Protein AF-A0A4P6P9G5-F1 (afdb_monomer_lite)

Sequence (150 aa):
MKKYGFTLMEILLTLLVISIGVVSLIGLLVSTLDTHHRTRDDLHIVSFADLVLNPLHSVDWNILSSLPESITLPDYDGTAVDIETGSTARFTSFAEGRNGTAAERFTVTYQLDLAHNRNSITAELKVWPGYTAEGNPRIFQTRIYNWRKK

pLDDT: mean 85.14, std 11.59, range [47.75, 96.81]

Secondary structure (DSSP, 8-state):
----PPPHHHHHHHHHHHHHHHHHHHHHHHHHHHHHHHHHHHHHHHHHHHHHHTGGGTS-HHHHHT--SEEEEE-TTS-EEEEE-SSEEEEEEEE--TTS---EEEEEEEEEEEEEETTEEEEEEEEEESS---SPPEEEEEEEE-GGG-

Foldseek 3Di:
DDDPDDDPVNVVVVVVVVVVVVVVVVVVVVVVVVVVVVVVLVVVQVLVCCQPPVCVLVDDPVVLVVQDQWDWGADPVRDTDIGGAPDWDKDWDFQQDPVNPGTDIFMKIKHWYWDDDPFKIKIKMWIDGDDDPPDGTDIDIDMHGDPVVD

Radius of gyration: 26.2 Å; chains: 1; bounding box: 68×34×79 Å

Structure (mmCIF, N/CA/C/O backbone):
data_AF-A0A4P6P9G5-F1
#
_entry.id   AF-A0A4P6P9G5-F1
#
loop_
_atom_site.group_PDB
_atom_site.id
_atom_site.type_symbol
_atom_site.label_atom_id
_atom_site.label_alt_id
_atom_site.label_comp_id
_atom_site.label_asym_id
_atom_site.label_entity_id
_atom_site.label_seq_id
_atom_site.pdbx_PDB_ins_code
_atom_site.Cartn_x
_atom_site.Cartn_y
_atom_site.Cartn_z
_atom_site.occupancy
_atom_site.B_iso_or_equiv
_atom_site.auth_seq_id
_atom_site.auth_comp_id
_atom_site.auth_asym_id
_atom_site.auth_atom_id
_atom_site.pdbx_PDB_model_num
ATOM 1 N N . MET A 1 1 ? -52.009 -3.127 53.142 1.00 49.31 1 MET A N 1
ATOM 2 C CA . MET A 1 1 ? -51.062 -3.098 52.003 1.00 49.31 1 MET A CA 1
ATOM 3 C C . MET A 1 1 ? -49.652 -2.954 52.563 1.00 49.31 1 MET A C 1
ATOM 5 O O . MET A 1 1 ? -49.346 -1.909 53.124 1.00 49.31 1 MET A O 1
ATOM 9 N N . LYS A 1 2 ? -48.828 -4.011 52.528 1.00 47.75 2 LYS A N 1
ATOM 10 C CA . LYS A 1 2 ? -47.431 -3.942 52.992 1.00 47.75 2 LYS A CA 1
ATOM 11 C C . LYS A 1 2 ? -46.610 -3.179 51.950 1.00 47.75 2 LYS A C 1
ATOM 13 O O . LYS A 1 2 ? -46.496 -3.636 50.818 1.00 47.75 2 LYS A O 1
ATOM 18 N N . LYS A 1 3 ? -46.071 -2.015 52.323 1.00 57.59 3 LYS A N 1
ATOM 19 C CA . LYS A 1 3 ? -45.053 -1.310 51.536 1.00 57.59 3 LYS A CA 1
ATOM 20 C C . LYS A 1 3 ? -43.730 -2.045 51.756 1.00 57.59 3 LYS A C 1
ATOM 22 O O . LYS A 1 3 ? -43.120 -1.890 52.809 1.00 57.59 3 LYS A O 1
ATOM 27 N N . TYR A 1 4 ? -43.336 -2.896 50.816 1.00 63.53 4 TYR A N 1
ATOM 28 C CA . TYR A 1 4 ? -41.992 -3.466 50.801 1.00 63.53 4 TYR A CA 1
ATOM 29 C C . TYR A 1 4 ? -41.040 -2.357 50.340 1.00 63.53 4 TYR A C 1
ATOM 31 O O . TYR A 1 4 ? -41.066 -1.958 49.180 1.00 63.53 4 TYR A O 1
ATOM 39 N N . GLY A 1 5 ? -40.292 -1.774 51.278 1.00 67.12 5 GLY A N 1
ATOM 40 C CA . GLY A 1 5 ? -39.209 -0.850 50.957 1.00 67.12 5 GLY A CA 1
ATOM 41 C C . GLY A 1 5 ? -38.016 -1.642 50.436 1.00 67.12 5 GLY A C 1
ATOM 42 O O . GLY A 1 5 ? -37.637 -2.632 51.060 1.00 67.12 5 GLY A O 1
ATOM 43 N N . PHE A 1 6 ? -37.449 -1.218 49.306 1.00 71.56 6 PHE A N 1
ATOM 44 C CA . PHE A 1 6 ? -36.196 -1.771 48.795 1.00 71.56 6 PHE A CA 1
ATOM 45 C C . PHE A 1 6 ? -35.123 -1.688 49.880 1.00 71.56 6 PHE A C 1
ATOM 47 O O . PHE A 1 6 ? -34.928 -0.634 50.495 1.00 71.56 6 PHE A O 1
ATOM 54 N N . THR A 1 7 ? -34.440 -2.800 50.135 1.00 86.44 7 THR A N 1
ATOM 55 C CA . THR A 1 7 ? -33.350 -2.796 51.112 1.00 86.44 7 THR A CA 1
ATOM 56 C C . THR A 1 7 ? -32.150 -2.061 50.513 1.00 86.44 7 THR A C 1
ATOM 58 O O . THR A 1 7 ? -31.864 -2.188 49.324 1.00 86.44 7 THR A O 1
ATOM 61 N N . LEU A 1 8 ? -31.425 -1.280 51.322 1.00 86.19 8 LEU A N 1
ATOM 62 C CA . LEU A 1 8 ? -30.225 -0.544 50.882 1.00 86.19 8 LEU A CA 1
ATOM 63 C C . LEU A 1 8 ? -29.219 -1.459 50.150 1.00 86.19 8 LEU A C 1
ATOM 65 O O . LEU A 1 8 ? -28.569 -1.051 49.191 1.00 86.19 8 LEU A O 1
ATOM 69 N N . MET A 1 9 ? -29.140 -2.716 50.587 1.00 88.25 9 MET A N 1
ATOM 70 C CA . MET A 1 9 ? -28.284 -3.755 50.017 1.00 88.25 9 MET A CA 1
ATOM 71 C C . MET A 1 9 ? -28.671 -4.095 48.568 1.00 88.25 9 MET A C 1
ATOM 73 O O . MET A 1 9 ? -27.808 -4.221 47.707 1.00 88.25 9 MET A O 1
ATOM 77 N N . GLU A 1 10 ? -29.965 -4.157 48.273 1.00 89.12 10 GLU A N 1
ATOM 78 C CA . GLU A 1 10 ? -30.499 -4.470 46.946 1.00 89.12 10 GLU A CA 1
ATOM 79 C C . GLU A 1 10 ? -30.237 -3.336 45.941 1.00 89.12 10 GLU A C 1
ATOM 81 O O . GLU A 1 10 ? -29.885 -3.582 44.785 1.00 89.12 10 GLU A O 1
ATOM 86 N N . ILE A 1 11 ? -30.301 -2.082 46.406 1.00 91.19 11 ILE A N 1
ATOM 87 C CA . ILE A 1 11 ? -29.912 -0.909 45.609 1.00 91.19 11 ILE A CA 1
ATOM 88 C C . ILE A 1 11 ? -28.410 -0.951 45.305 1.00 91.19 11 ILE A C 1
ATOM 90 O O . ILE A 1 11 ? -28.022 -0.774 44.153 1.00 91.19 11 ILE A O 1
ATOM 94 N N . LEU A 1 12 ? -27.566 -1.232 46.305 1.00 92.38 12 LEU A N 1
ATOM 95 C CA . LEU A 1 12 ? -26.114 -1.347 46.122 1.00 92.38 12 LEU A CA 1
ATOM 96 C C . LEU A 1 12 ? -25.741 -2.468 45.144 1.00 92.38 12 LEU A C 1
ATOM 98 O O . LEU A 1 12 ? -24.912 -2.251 44.262 1.00 92.38 12 LEU A O 1
ATOM 102 N N . LEU A 1 13 ? -26.381 -3.635 45.258 1.00 93.12 13 LEU A N 1
ATOM 103 C CA . LEU A 1 13 ? -26.175 -4.756 44.340 1.00 93.12 13 LEU A CA 1
ATOM 104 C C . LEU A 1 13 ? -26.550 -4.369 42.903 1.00 93.12 13 LEU A C 1
ATOM 106 O O . LEU A 1 13 ? -25.790 -4.621 41.971 1.00 93.12 13 LEU A O 1
ATOM 110 N N . THR A 1 14 ? -27.695 -3.708 42.725 1.00 95.44 14 THR A N 1
ATOM 111 C CA . THR A 1 14 ? -28.155 -3.249 41.407 1.00 95.44 14 THR A CA 1
ATOM 112 C C . THR A 1 14 ? -27.161 -2.262 40.794 1.00 95.44 14 THR A C 1
ATOM 114 O O . THR A 1 14 ? -26.804 -2.376 39.622 1.00 95.44 14 THR A O 1
ATOM 117 N N . LEU A 1 15 ? -26.655 -1.325 41.597 1.00 93.31 15 LEU A N 1
ATOM 118 C CA . LEU A 1 15 ? -25.691 -0.317 41.158 1.00 93.31 15 LEU A CA 1
ATOM 119 C C . LEU A 1 15 ? -24.342 -0.948 40.779 1.00 93.31 15 LEU A C 1
ATOM 121 O O . LEU A 1 15 ? -23.738 -0.544 39.783 1.00 93.31 15 LEU A O 1
ATOM 125 N N . LEU A 1 16 ? -23.908 -1.983 41.507 1.00 95.25 16 LEU A N 1
ATOM 126 C CA . LEU A 1 16 ? -22.716 -2.773 41.184 1.00 95.25 16 LEU A CA 1
ATOM 127 C C . LEU A 1 16 ? -22.861 -3.489 39.831 1.00 95.25 16 LEU A C 1
ATOM 129 O O . LEU A 1 16 ? -21.973 -3.409 38.985 1.00 95.25 16 LEU A O 1
ATOM 133 N N . VAL A 1 17 ? -23.990 -4.162 39.593 1.00 95.19 17 VAL A N 1
ATOM 134 C CA . VAL A 1 17 ? -24.227 -4.885 38.331 1.00 95.19 17 VAL A CA 1
ATOM 135 C C . VAL A 1 17 ? -24.272 -3.918 37.145 1.00 95.19 17 VAL A C 1
ATOM 137 O O . VAL A 1 17 ? -23.649 -4.179 36.116 1.00 95.19 17 VAL A O 1
ATOM 140 N N . ILE A 1 18 ? -24.947 -2.773 37.297 1.00 94.94 18 ILE A N 1
ATOM 141 C CA . ILE A 1 18 ? -25.007 -1.742 36.252 1.00 94.94 18 ILE A CA 1
ATOM 142 C 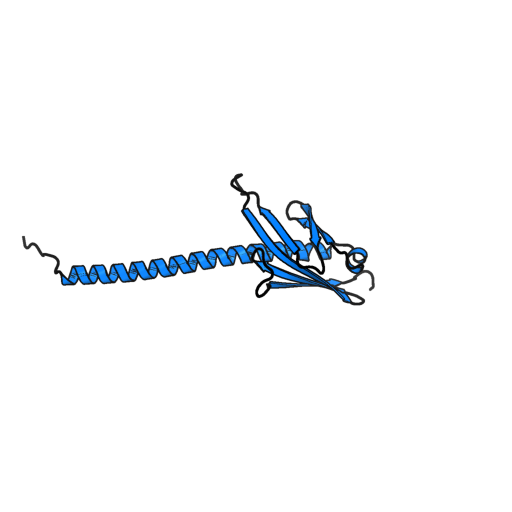C . ILE A 1 18 ? -23.609 -1.195 35.948 1.00 94.94 18 ILE A C 1
ATOM 144 O O . ILE A 1 18 ? -23.249 -1.062 34.781 1.00 94.94 18 ILE A O 1
ATOM 148 N N . SER A 1 19 ? -22.800 -0.906 36.970 1.00 94.19 19 SER A N 1
ATOM 149 C CA . SER A 1 19 ? -21.454 -0.356 36.764 1.00 94.19 19 SER A CA 1
ATOM 150 C C . SER A 1 19 ? -20.515 -1.344 36.067 1.00 94.19 19 SER A C 1
ATOM 152 O O . SER A 1 19 ? -19.809 -0.943 35.142 1.00 94.19 19 SER A O 1
ATOM 154 N N . ILE A 1 20 ? -20.572 -2.638 36.403 1.00 93.94 20 ILE A N 1
ATOM 155 C CA . ILE A 1 20 ? -19.842 -3.684 35.665 1.00 93.94 20 ILE A CA 1
ATOM 156 C C . ILE A 1 20 ? -20.300 -3.735 34.198 1.00 93.94 20 ILE A C 1
ATOM 158 O O . ILE A 1 20 ? -19.466 -3.776 33.291 1.00 93.94 20 ILE A O 1
ATOM 162 N N . GLY A 1 21 ? -21.614 -3.676 33.954 1.00 93.19 21 GLY A N 1
ATOM 163 C CA . GLY A 1 21 ? -22.179 -3.668 32.602 1.00 93.19 21 GLY A CA 1
ATOM 164 C C . GLY A 1 21 ? -21.709 -2.477 31.762 1.00 93.19 21 GLY A C 1
ATOM 165 O O . GLY A 1 21 ? -21.296 -2.653 30.617 1.00 93.19 21 GLY A O 1
ATOM 166 N N . VAL A 1 22 ? -21.702 -1.272 32.339 1.00 93.94 22 VAL A N 1
ATOM 167 C CA . VAL A 1 22 ? -21.261 -0.047 31.652 1.00 93.94 22 VAL A CA 1
ATOM 168 C C . VAL A 1 22 ? -19.772 -0.103 31.308 1.00 93.94 22 VAL A C 1
ATOM 170 O O . VAL A 1 22 ? -19.404 0.202 30.175 1.00 93.94 22 VAL A O 1
ATOM 173 N N . VAL A 1 23 ? -18.913 -0.535 32.237 1.00 94.06 23 VAL A N 1
ATOM 174 C CA . VAL A 1 23 ? -17.464 -0.651 31.980 1.00 94.06 23 VAL A CA 1
ATOM 175 C C . VAL A 1 23 ? -17.182 -1.663 30.866 1.00 94.06 23 VAL A C 1
ATOM 177 O O . VAL A 1 23 ? -16.379 -1.386 29.975 1.00 94.06 23 VAL A O 1
ATOM 180 N N . SER A 1 24 ? -17.878 -2.804 30.868 1.00 93.44 24 SER A N 1
ATOM 181 C CA . SER A 1 24 ? -17.757 -3.803 29.802 1.00 93.44 24 SER A CA 1
ATOM 182 C C . SER A 1 24 ? -18.179 -3.245 28.438 1.00 93.44 24 SER A C 1
ATOM 184 O O . SER A 1 24 ? -17.457 -3.428 27.457 1.00 93.44 24 SER A O 1
ATOM 186 N N . LEU A 1 25 ? -19.298 -2.517 28.377 1.00 91.75 25 LEU A N 1
ATOM 187 C CA . LEU A 1 25 ? -19.803 -1.932 27.135 1.00 91.75 25 LEU A CA 1
ATOM 188 C C . LEU A 1 25 ? -18.839 -0.884 26.560 1.00 91.75 25 LEU A C 1
ATOM 190 O O . LEU A 1 25 ? -18.580 -0.883 25.359 1.00 91.75 25 LEU A O 1
ATOM 194 N N . ILE A 1 26 ? -18.269 -0.027 27.415 1.00 92.56 26 ILE A N 1
ATOM 195 C CA . ILE A 1 26 ? -17.279 0.976 27.001 1.00 92.56 26 ILE A CA 1
ATOM 196 C C . ILE A 1 26 ? -16.022 0.293 26.445 1.00 92.56 26 ILE A C 1
ATOM 198 O O . ILE A 1 26 ? -15.540 0.685 25.384 1.00 92.56 26 ILE A O 1
ATOM 202 N N . GLY A 1 27 ? -15.523 -0.756 27.109 1.00 88.88 27 GLY A N 1
ATOM 203 C CA . GLY A 1 27 ? -14.358 -1.509 26.632 1.00 88.88 27 GLY A CA 1
ATOM 204 C C . GLY A 1 27 ? -14.573 -2.133 25.247 1.00 88.88 27 GLY A C 1
ATOM 205 O O . GLY A 1 27 ? -13.703 -2.044 24.380 1.00 88.88 27 GLY A O 1
ATOM 206 N N . LEU A 1 28 ? -15.759 -2.701 25.005 1.00 90.50 28 LEU A N 1
ATOM 207 C CA . LEU A 1 28 ? -16.127 -3.249 23.695 1.00 90.50 28 LEU A CA 1
ATOM 208 C C . LEU A 1 28 ? -16.261 -2.159 22.624 1.00 90.50 28 LEU A C 1
ATOM 210 O O . LEU A 1 28 ? -15.843 -2.357 21.483 1.00 90.50 28 LEU A O 1
ATOM 214 N N . LEU A 1 29 ? -16.813 -0.998 22.976 1.00 90.06 29 LEU A N 1
ATOM 215 C CA . LEU A 1 29 ? -16.992 0.109 22.039 1.00 90.06 29 LEU A CA 1
ATOM 216 C C . LEU A 1 29 ? -15.647 0.678 21.563 1.00 90.06 29 LEU A C 1
ATOM 218 O O . LEU A 1 29 ? -15.461 0.892 20.370 1.00 90.06 29 LEU A O 1
ATOM 222 N N . VAL A 1 30 ? -14.674 0.840 22.463 1.00 87.62 30 VAL A N 1
ATOM 223 C CA . VAL A 1 30 ? -13.318 1.276 22.083 1.00 87.62 30 VAL A CA 1
ATOM 224 C C . VAL A 1 30 ? -12.655 0.249 21.164 1.00 87.62 30 VAL A C 1
ATOM 226 O O . VAL A 1 30 ? -12.169 0.600 20.092 1.00 87.62 30 VAL A O 1
ATOM 229 N N . SER A 1 31 ? -12.715 -1.037 21.522 1.00 83.44 31 SER A N 1
ATOM 230 C CA . SER A 1 31 ? -12.118 -2.097 20.703 1.00 83.44 31 SER A CA 1
ATOM 231 C C . SER A 1 31 ? -12.748 -2.203 19.309 1.00 83.44 31 SER A C 1
ATOM 233 O O . SER A 1 31 ? -12.048 -2.521 18.344 1.00 83.44 31 SER A O 1
ATOM 235 N N . THR A 1 32 ? -14.057 -1.971 19.184 1.00 83.12 32 THR A N 1
ATOM 236 C CA . THR A 1 32 ? -14.760 -2.026 17.892 1.00 83.12 32 THR A CA 1
ATOM 237 C C . THR A 1 32 ? -14.435 -0.826 17.010 1.00 83.12 32 THR A C 1
ATOM 239 O O . THR A 1 32 ? -14.205 -1.018 15.817 1.00 83.12 32 THR A O 1
ATOM 242 N N . LEU A 1 33 ? -14.330 0.380 17.578 1.00 82.94 33 LEU A N 1
ATOM 243 C CA . LEU A 1 33 ? -13.875 1.567 16.849 1.00 82.94 33 LEU A CA 1
ATOM 244 C C . LEU A 1 33 ? -12.440 1.398 16.341 1.00 82.94 33 LEU A C 1
ATOM 246 O O . LEU A 1 33 ? -12.192 1.584 15.151 1.00 82.94 33 LEU A O 1
ATOM 250 N N . ASP A 1 34 ? -11.520 0.958 17.201 1.00 81.06 34 ASP A N 1
ATOM 251 C CA . ASP A 1 34 ? -10.126 0.710 16.815 1.00 81.06 34 ASP A CA 1
ATOM 252 C C . ASP A 1 34 ? -10.022 -0.326 15.691 1.00 81.06 34 ASP A C 1
ATOM 254 O O . ASP A 1 34 ? -9.248 -0.163 14.744 1.00 81.06 34 ASP A O 1
ATOM 258 N N . THR A 1 35 ? -10.830 -1.387 15.762 1.00 80.94 35 THR A N 1
ATOM 259 C CA . THR A 1 35 ? -10.889 -2.405 14.705 1.00 80.94 35 THR A CA 1
ATOM 260 C C . THR A 1 35 ? -11.412 -1.808 13.402 1.00 80.94 35 THR A C 1
ATOM 262 O O . THR A 1 35 ? -10.832 -2.056 12.350 1.00 80.94 35 THR A O 1
ATOM 265 N N . HIS A 1 36 ? -12.462 -0.985 13.459 1.00 80.44 36 HIS A N 1
ATOM 266 C CA . HIS A 1 36 ? -13.043 -0.365 12.272 1.00 80.44 36 HIS A CA 1
ATOM 267 C C . HIS A 1 36 ? -12.050 0.561 11.558 1.00 80.44 36 HIS A C 1
ATOM 269 O O . HIS A 1 36 ? -11.897 0.466 10.340 1.00 80.44 36 HIS A O 1
ATOM 275 N N . HIS A 1 37 ? -11.322 1.393 12.310 1.00 79.25 37 HIS A N 1
ATOM 276 C CA . HIS A 1 37 ? -10.274 2.251 11.753 1.00 79.25 37 HIS A CA 1
ATOM 277 C C . HIS A 1 37 ? -9.171 1.433 11.073 1.00 79.25 37 HIS A C 1
ATOM 279 O O . HIS A 1 37 ? -8.828 1.708 9.926 1.00 79.25 37 HIS A O 1
ATOM 285 N N . ARG A 1 38 ? -8.687 0.365 11.722 1.00 82.12 38 ARG A N 1
ATOM 286 C CA . ARG A 1 38 ? -7.657 -0.514 11.144 1.00 82.12 38 ARG A CA 1
ATOM 287 C C . ARG A 1 38 ? -8.134 -1.244 9.894 1.00 82.12 38 ARG A C 1
ATOM 289 O O . ARG A 1 38 ? -7.402 -1.307 8.916 1.00 82.12 38 ARG A O 1
ATOM 296 N N . THR A 1 39 ? -9.354 -1.784 9.902 1.00 84.81 39 THR A N 1
ATOM 297 C CA . THR A 1 39 ? -9.928 -2.452 8.723 1.00 84.81 39 THR A CA 1
ATOM 298 C C . THR A 1 39 ? -10.063 -1.488 7.550 1.00 84.81 39 THR A C 1
ATOM 300 O O . THR A 1 39 ? -9.802 -1.871 6.412 1.00 84.81 39 THR A O 1
ATOM 303 N N . ARG A 1 40 ? -10.447 -0.237 7.816 1.00 83.62 40 ARG A N 1
ATOM 304 C CA . ARG A 1 40 ? -10.547 0.791 6.783 1.00 83.62 40 ARG A CA 1
ATOM 305 C C . ARG A 1 40 ? -9.180 1.133 6.191 1.00 83.62 40 ARG A C 1
ATOM 307 O O . ARG A 1 40 ? -9.037 1.126 4.973 1.00 83.62 40 ARG A O 1
ATOM 314 N N . ASP A 1 41 ? -8.180 1.383 7.031 1.00 82.56 41 ASP A N 1
ATOM 315 C CA . ASP A 1 41 ? -6.823 1.698 6.571 1.00 82.56 41 ASP A CA 1
ATOM 316 C C . ASP A 1 41 ? -6.223 0.533 5.767 1.00 82.56 41 ASP A C 1
ATOM 318 O O . ASP A 1 41 ? -5.619 0.741 4.715 1.00 82.56 41 ASP A O 1
ATOM 322 N N . ASP A 1 42 ? -6.468 -0.704 6.205 1.00 86.25 42 ASP A N 1
ATOM 323 C CA . ASP A 1 42 ? -6.051 -1.913 5.493 1.00 86.25 42 ASP A CA 1
ATOM 324 C C . ASP A 1 42 ? -6.708 -2.028 4.117 1.00 86.25 42 ASP A C 1
ATOM 326 O O . ASP A 1 42 ? -6.032 -2.367 3.146 1.00 86.25 42 ASP A O 1
ATOM 330 N N . LEU A 1 43 ? -8.002 -1.708 4.014 1.00 88.06 43 LEU A N 1
ATOM 331 C CA . LEU A 1 43 ? -8.710 -1.697 2.739 1.00 88.06 43 LEU A CA 1
ATOM 332 C C . LEU A 1 43 ? -8.091 -0.679 1.781 1.00 88.06 43 LEU A C 1
ATOM 334 O O . LEU A 1 43 ? -7.819 -1.025 0.636 1.00 88.06 43 LEU A O 1
ATOM 338 N N . HIS A 1 44 ? -7.797 0.538 2.242 1.00 86.06 44 HIS A N 1
ATOM 339 C CA . HIS A 1 44 ? -7.169 1.541 1.384 1.00 86.06 44 HIS A CA 1
ATOM 340 C C . HIS A 1 44 ? -5.750 1.157 0.950 1.00 86.06 44 HIS A C 1
ATOM 342 O O . HIS A 1 44 ? -5.385 1.393 -0.201 1.00 86.06 44 HIS A O 1
ATOM 348 N N . ILE A 1 45 ? -4.958 0.534 1.830 1.00 89.88 45 ILE A N 1
ATOM 349 C CA . ILE A 1 45 ? -3.625 0.035 1.466 1.00 89.88 45 ILE A CA 1
ATOM 350 C C . ILE A 1 45 ? -3.728 -1.047 0.388 1.00 89.88 45 ILE A C 1
ATOM 352 O O . ILE A 1 45 ? -2.962 -1.022 -0.573 1.00 89.88 45 ILE A O 1
ATOM 356 N N . VAL A 1 46 ? -4.667 -1.987 0.528 1.00 91.38 46 VAL A N 1
ATOM 357 C CA . VAL A 1 46 ? -4.879 -3.048 -0.466 1.00 91.38 46 VAL A CA 1
ATOM 358 C C . VAL A 1 46 ? -5.367 -2.466 -1.792 1.00 91.38 46 VAL A C 1
ATOM 360 O O . VAL A 1 46 ? -4.834 -2.841 -2.832 1.00 91.38 46 VAL A O 1
ATOM 363 N N . SER A 1 47 ? -6.308 -1.519 -1.771 1.00 89.69 47 SER A N 1
ATOM 364 C CA . SER A 1 47 ? -6.764 -0.834 -2.986 1.00 89.69 47 SER A CA 1
ATOM 365 C C . SER A 1 47 ? -5.621 -0.083 -3.672 1.00 89.69 47 SER A C 1
ATOM 367 O O . SER A 1 47 ? -5.427 -0.219 -4.873 1.00 89.69 47 SER A O 1
ATOM 369 N N . PHE A 1 48 ? -4.795 0.651 -2.922 1.00 90.94 48 PHE A N 1
ATOM 370 C CA . PHE A 1 48 ? -3.619 1.308 -3.494 1.00 90.94 48 PHE A CA 1
ATOM 371 C C . PHE A 1 48 ? -2.625 0.300 -4.088 1.00 90.94 48 PHE A C 1
ATOM 373 O O . PHE A 1 48 ? -2.088 0.521 -5.171 1.00 90.94 48 PHE A O 1
ATOM 380 N N . ALA A 1 49 ? -2.398 -0.829 -3.414 1.00 93.69 49 ALA A N 1
ATOM 381 C CA . ALA A 1 49 ? -1.525 -1.872 -3.935 1.00 93.69 49 ALA A CA 1
ATOM 382 C C . ALA A 1 49 ? -2.054 -2.472 -5.245 1.00 93.69 49 ALA A C 1
ATOM 384 O O . ALA A 1 49 ? -1.261 -2.734 -6.146 1.00 93.69 49 ALA A O 1
ATOM 385 N N . ASP A 1 50 ? -3.368 -2.655 -5.374 1.00 92.56 50 ASP A N 1
ATOM 386 C CA . ASP A 1 50 ? -3.999 -3.120 -6.612 1.00 92.56 50 ASP A CA 1
ATOM 387 C C . ASP A 1 50 ? -3.885 -2.075 -7.734 1.00 92.56 50 ASP A C 1
ATOM 389 O O . ASP A 1 50 ? -3.447 -2.406 -8.836 1.00 92.56 50 ASP A O 1
ATOM 393 N N . LEU A 1 51 ? -4.154 -0.799 -7.428 1.00 91.50 51 LEU A N 1
ATOM 394 C CA . LEU A 1 51 ? -3.983 0.334 -8.347 1.00 91.50 51 LEU A CA 1
ATOM 395 C C . LEU A 1 51 ? -2.564 0.415 -8.913 1.00 91.50 51 LEU A C 1
ATOM 397 O O . LEU A 1 51 ? -2.390 0.697 -10.093 1.00 91.50 51 LEU A O 1
ATOM 401 N N . VAL A 1 52 ? -1.543 0.154 -8.096 1.00 93.19 52 VAL A N 1
ATOM 402 C CA . VAL A 1 52 ? -0.150 0.201 -8.555 1.00 93.19 52 VAL A CA 1
ATOM 403 C C . VAL A 1 52 ? 0.251 -1.095 -9.255 1.00 93.19 52 VAL A C 1
ATOM 405 O O . VAL A 1 52 ? 0.788 -1.064 -10.357 1.00 93.19 52 VAL A O 1
ATOM 408 N N . LEU A 1 53 ? 0.028 -2.257 -8.638 1.00 94.69 53 LEU A N 1
ATOM 409 C CA . LEU A 1 53 ? 0.618 -3.510 -9.114 1.00 94.69 53 LEU A CA 1
ATOM 410 C C . LEU A 1 53 ? -0.123 -4.135 -10.294 1.00 94.69 53 LEU A C 1
ATOM 412 O O . LEU A 1 53 ? 0.519 -4.787 -11.121 1.00 94.69 53 LEU A O 1
ATOM 416 N N . ASN A 1 54 ? -1.443 -3.975 -10.388 1.00 93.25 54 ASN A N 1
ATOM 417 C CA . ASN A 1 54 ? -2.224 -4.607 -11.447 1.00 93.25 54 ASN A CA 1
ATOM 418 C C . ASN A 1 54 ? -1.944 -3.967 -12.823 1.00 93.25 54 ASN A C 1
ATOM 420 O O . ASN A 1 54 ? -1.594 -4.698 -13.758 1.00 93.25 54 ASN A O 1
ATOM 424 N N . PRO A 1 55 ? -1.948 -2.626 -12.975 1.00 91.88 55 PRO A N 1
ATOM 425 C CA . PRO A 1 55 ? -1.648 -1.995 -14.257 1.00 91.88 55 PRO A CA 1
ATOM 426 C C . PRO A 1 55 ? -0.210 -2.212 -14.738 1.00 91.88 55 PRO A C 1
ATOM 428 O O . PRO A 1 55 ? 0.010 -2.224 -15.950 1.00 91.88 55 PRO A O 1
ATOM 431 N N . LEU A 1 56 ? 0.760 -2.468 -13.848 1.00 91.50 56 LEU A N 1
ATOM 432 C CA . LEU A 1 56 ? 2.146 -2.762 -14.247 1.00 91.50 56 LEU A CA 1
ATOM 433 C C . LEU A 1 56 ? 2.255 -3.964 -15.200 1.00 91.50 56 LEU A C 1
ATOM 435 O O . LEU A 1 56 ? 3.154 -3.993 -16.035 1.00 91.50 56 LEU A O 1
ATOM 439 N N . HIS A 1 57 ? 1.327 -4.926 -15.147 1.00 90.88 57 HIS A N 1
ATOM 440 C CA . HIS A 1 57 ? 1.301 -6.057 -16.090 1.00 90.88 57 HIS A CA 1
ATOM 441 C C . HIS A 1 57 ? 0.932 -5.656 -17.522 1.00 90.88 57 HIS A C 1
ATOM 443 O O . HIS A 1 57 ? 1.190 -6.416 -18.456 1.00 90.88 57 HIS A O 1
ATOM 449 N N . SER A 1 58 ? 0.330 -4.479 -17.699 1.00 89.75 58 SER A N 1
ATOM 450 C CA . SER A 1 58 ? -0.067 -3.936 -19.001 1.00 89.75 58 SER A CA 1
ATOM 451 C C . SER A 1 58 ? 0.949 -2.958 -19.600 1.00 89.75 58 SER A C 1
ATOM 453 O O . SER A 1 58 ? 0.889 -2.682 -20.799 1.00 89.75 58 SER A O 1
ATOM 455 N N . VAL A 1 59 ? 1.898 -2.459 -18.799 1.00 89.50 59 VAL A N 1
ATOM 456 C CA . VAL A 1 59 ? 2.935 -1.521 -19.254 1.00 89.50 59 VAL A CA 1
ATOM 457 C C . VAL A 1 59 ? 3.926 -2.240 -20.177 1.00 89.50 59 VAL A C 1
ATOM 459 O O . VAL A 1 59 ? 4.292 -3.396 -19.948 1.00 89.50 59 VAL A O 1
ATOM 462 N N . ASP A 1 60 ? 4.378 -1.559 -21.237 1.00 89.31 60 ASP A N 1
ATOM 463 C CA . ASP A 1 60 ? 5.349 -2.136 -22.169 1.00 89.31 60 ASP A CA 1
ATOM 464 C C . ASP A 1 60 ? 6.644 -2.520 -21.439 1.00 89.31 60 ASP A C 1
ATOM 466 O O . ASP A 1 60 ? 7.222 -1.748 -20.668 1.00 89.31 60 ASP A O 1
ATOM 470 N N . TRP A 1 61 ? 7.123 -3.729 -21.728 1.00 88.06 61 TRP A N 1
ATOM 471 C CA . TRP A 1 61 ? 8.329 -4.283 -21.128 1.00 88.06 61 TRP A CA 1
ATOM 472 C C . TRP A 1 61 ? 9.540 -3.355 -21.253 1.00 88.06 61 TRP A C 1
ATOM 474 O O . TRP A 1 61 ? 10.338 -3.270 -20.323 1.00 88.06 61 TRP A O 1
ATOM 484 N N . ASN A 1 62 ? 9.702 -2.677 -22.392 1.00 88.31 62 ASN A N 1
ATOM 485 C CA . ASN A 1 62 ? 10.861 -1.826 -22.639 1.00 88.31 62 ASN A CA 1
ATOM 486 C C . ASN A 1 62 ? 10.880 -0.629 -21.682 1.00 88.31 62 ASN A C 1
ATOM 488 O O . ASN A 1 62 ? 11.947 -0.299 -21.168 1.00 88.31 62 ASN A O 1
ATOM 492 N N . ILE A 1 63 ? 9.705 -0.066 -21.379 1.00 87.94 63 ILE A N 1
ATOM 493 C CA . ILE A 1 63 ? 9.535 1.037 -20.424 1.00 87.94 63 ILE A CA 1
ATOM 494 C C . ILE A 1 63 ? 9.870 0.561 -19.010 1.00 87.94 63 ILE A C 1
ATOM 496 O O . ILE A 1 63 ? 10.643 1.196 -18.304 1.00 87.94 63 ILE A O 1
ATOM 500 N N . LEU A 1 64 ? 9.353 -0.600 -18.600 1.00 86.75 64 LEU A N 1
ATOM 501 C CA . LEU A 1 64 ? 9.670 -1.148 -17.279 1.00 86.75 64 LEU A CA 1
ATOM 502 C C . LEU A 1 64 ? 11.146 -1.542 -17.154 1.00 86.75 64 LEU A C 1
ATOM 504 O O . LEU A 1 64 ? 11.725 -1.462 -16.073 1.00 86.75 64 LEU A O 1
ATOM 508 N N . SER A 1 65 ? 11.767 -1.991 -18.247 1.00 85.00 65 SER A N 1
ATOM 509 C CA . SER A 1 65 ? 13.162 -2.435 -18.260 1.00 85.00 65 SER A CA 1
ATOM 510 C C . SER A 1 65 ? 14.181 -1.302 -18.150 1.00 85.00 65 SER A C 1
ATOM 512 O O . SER A 1 65 ? 15.322 -1.567 -17.781 1.00 85.00 65 SER A O 1
ATOM 514 N N . SER A 1 66 ? 13.784 -0.058 -18.435 1.00 85.06 66 SER A N 1
ATOM 515 C CA . SER A 1 66 ? 14.672 1.105 -18.378 1.00 85.06 66 SER A CA 1
ATOM 516 C C . SER A 1 66 ? 14.784 1.748 -16.993 1.00 85.06 66 SER A C 1
ATOM 518 O O . SER A 1 66 ? 15.412 2.794 -16.901 1.00 85.06 66 SER A O 1
ATOM 520 N N . LEU A 1 67 ? 14.211 1.143 -15.938 1.00 80.1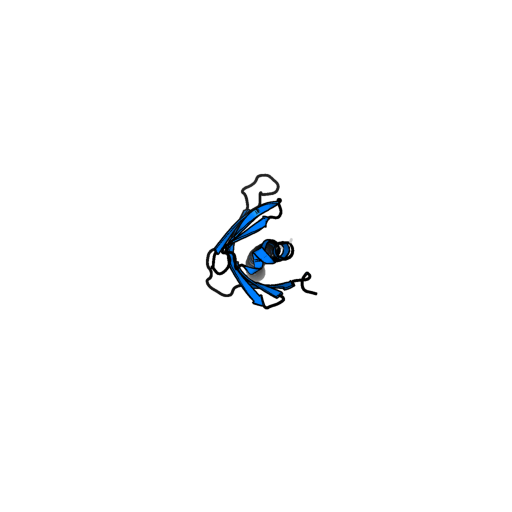9 67 LEU A N 1
ATOM 521 C CA . LEU A 1 67 ? 14.194 1.691 -14.568 1.00 80.19 67 LEU A CA 1
ATOM 522 C C . LEU A 1 67 ? 13.699 3.150 -14.538 1.00 80.19 67 LEU A C 1
ATOM 524 O O . LEU A 1 67 ? 14.465 4.056 -14.212 1.00 80.19 67 LEU A O 1
ATOM 528 N N . PRO A 1 68 ? 12.445 3.406 -14.943 1.00 83.62 68 PRO A N 1
ATOM 529 C CA . PRO A 1 68 ? 11.945 4.769 -15.025 1.00 83.62 68 PRO A CA 1
ATOM 530 C C . PRO A 1 68 ? 11.815 5.377 -13.622 1.00 83.62 68 PRO A C 1
ATOM 532 O O . PRO A 1 68 ? 11.356 4.705 -12.703 1.00 83.62 68 PRO A O 1
ATOM 535 N N . GLU A 1 69 ? 12.176 6.651 -13.456 1.00 89.06 69 GLU A N 1
ATOM 536 C CA . GLU A 1 69 ? 12.037 7.361 -12.170 1.00 89.06 69 GLU A CA 1
ATOM 537 C C . GLU A 1 69 ? 10.571 7.462 -11.722 1.00 89.06 69 GLU A C 1
ATOM 539 O O . GLU A 1 69 ? 10.283 7.438 -10.528 1.00 89.06 69 GLU A O 1
ATOM 544 N N . SER A 1 70 ? 9.632 7.507 -12.672 1.00 91.44 70 SER A N 1
ATOM 545 C CA . SER A 1 70 ? 8.199 7.396 -12.411 1.00 91.44 70 SER A CA 1
ATOM 546 C C . SER A 1 70 ? 7.476 6.596 -13.494 1.00 91.44 70 SER A C 1
ATOM 548 O O . SER A 1 70 ? 7.930 6.486 -14.634 1.00 91.44 70 SER A O 1
ATOM 550 N N . ILE A 1 71 ? 6.335 6.016 -13.133 1.00 91.69 71 ILE A N 1
ATOM 551 C CA . ILE A 1 71 ? 5.450 5.286 -14.036 1.00 91.69 71 ILE A CA 1
ATOM 552 C C . ILE A 1 71 ? 4.061 5.902 -13.948 1.00 91.69 71 ILE A C 1
ATOM 554 O O . ILE A 1 71 ? 3.463 5.947 -12.876 1.00 91.69 71 ILE A O 1
ATOM 558 N N . THR A 1 72 ? 3.532 6.326 -15.090 1.00 91.94 72 THR A N 1
ATOM 559 C CA . THR A 1 72 ? 2.151 6.789 -15.204 1.00 91.94 72 THR A CA 1
ATOM 560 C C . THR A 1 72 ? 1.205 5.594 -15.306 1.00 91.94 72 THR A C 1
ATOM 562 O O . THR A 1 72 ? 1.296 4.804 -16.248 1.00 91.94 72 THR A O 1
ATOM 565 N N . LEU A 1 73 ? 0.286 5.467 -14.352 1.00 90.69 73 LEU A N 1
ATOM 566 C CA . LEU A 1 73 ? -0.715 4.405 -14.270 1.00 90.69 73 LEU A CA 1
ATOM 567 C C . LEU A 1 73 ? -2.130 5.004 -14.254 1.00 90.69 73 LEU A C 1
ATOM 569 O O . LEU A 1 73 ? -2.319 6.099 -13.729 1.00 90.69 73 LEU A O 1
ATOM 573 N N . PRO A 1 74 ? -3.139 4.324 -14.817 1.00 88.88 74 PRO A N 1
ATOM 574 C CA . PRO A 1 74 ? -4.526 4.745 -14.664 1.00 88.88 74 PRO A CA 1
ATOM 575 C C . PRO A 1 74 ? -5.044 4.430 -13.250 1.00 88.88 74 PRO A C 1
ATOM 577 O O . PRO A 1 74 ? -4.881 3.311 -12.766 1.00 88.88 74 PRO A O 1
ATOM 580 N N . ASP A 1 75 ? -5.703 5.397 -12.615 1.00 84.69 75 ASP A N 1
ATOM 581 C CA . ASP A 1 75 ? -6.529 5.199 -11.415 1.00 84.69 75 ASP A CA 1
ATOM 582 C C . ASP A 1 75 ? -7.864 4.509 -11.786 1.00 84.69 75 ASP A C 1
ATOM 584 O O . ASP A 1 75 ? -8.181 4.314 -12.964 1.00 84.69 75 ASP A O 1
ATOM 588 N N . TYR A 1 76 ? -8.687 4.176 -10.792 1.00 76.81 76 TYR A N 1
ATOM 589 C CA . TYR A 1 76 ? -10.015 3.576 -10.930 1.00 76.81 76 TYR A CA 1
ATOM 590 C C . TYR A 1 76 ? -10.968 4.383 -11.823 1.00 76.81 76 TYR A C 1
ATOM 592 O O . TYR A 1 76 ? -11.809 3.793 -12.502 1.00 76.81 76 TYR A O 1
ATOM 600 N N . ASP A 1 77 ? -10.798 5.706 -11.883 1.00 79.19 77 ASP A N 1
ATOM 601 C CA . ASP A 1 77 ? -11.581 6.602 -12.746 1.00 79.19 77 ASP A CA 1
ATOM 602 C C . ASP A 1 77 ? -10.962 6.793 -14.147 1.00 79.19 77 ASP A C 1
ATOM 604 O O . ASP A 1 77 ? -11.453 7.581 -14.956 1.00 79.19 77 ASP A O 1
ATOM 608 N N . GLY A 1 78 ? -9.862 6.096 -14.453 1.00 78.81 78 GLY A N 1
ATOM 609 C CA . GLY A 1 78 ? -9.122 6.223 -15.712 1.00 78.81 78 GLY A CA 1
ATOM 610 C C . GLY A 1 78 ? -8.219 7.459 -15.795 1.00 78.81 78 GLY A C 1
ATOM 611 O O . GLY A 1 78 ? -7.618 7.710 -16.840 1.00 78.81 78 GLY A O 1
ATOM 612 N N . THR A 1 79 ? -8.100 8.224 -14.707 1.00 84.88 79 THR A N 1
ATOM 613 C CA . THR A 1 79 ? -7.182 9.366 -14.606 1.00 84.88 79 THR A CA 1
ATOM 614 C C . THR A 1 79 ? -5.740 8.877 -14.512 1.00 84.88 79 THR A C 1
ATOM 616 O O . THR A 1 79 ? -5.449 7.936 -13.782 1.00 84.88 79 THR A O 1
ATOM 619 N N . ALA A 1 80 ? -4.827 9.520 -15.235 1.00 87.56 80 ALA A N 1
ATOM 620 C CA . ALA A 1 80 ? -3.404 9.214 -15.163 1.00 87.56 80 ALA A CA 1
ATOM 621 C C . ALA A 1 80 ? -2.796 9.702 -13.836 1.00 87.56 80 ALA A C 1
ATOM 623 O O . ALA A 1 80 ? -2.946 10.869 -13.471 1.00 87.56 80 ALA A O 1
ATOM 624 N N . VAL A 1 81 ? -2.090 8.811 -13.146 1.00 89.12 81 VAL A N 1
ATOM 625 C CA . VAL A 1 81 ? -1.390 9.052 -11.882 1.00 89.12 81 VAL A CA 1
ATOM 626 C C . VAL A 1 81 ? 0.068 8.654 -12.048 1.00 89.12 81 VAL A C 1
ATOM 628 O O . VAL A 1 81 ? 0.361 7.535 -12.460 1.00 89.12 81 VAL A O 1
ATOM 631 N N . ASP A 1 82 ? 0.983 9.546 -11.681 1.00 92.00 82 ASP A N 1
ATOM 632 C CA . ASP A 1 82 ? 2.413 9.250 -11.689 1.00 92.00 82 ASP A CA 1
ATOM 633 C C . ASP A 1 82 ? 2.846 8.622 -10.360 1.00 92.00 82 ASP A C 1
ATOM 635 O O . ASP A 1 82 ? 2.625 9.177 -9.281 1.00 92.00 82 ASP A O 1
ATOM 639 N N . ILE A 1 83 ? 3.473 7.450 -10.452 1.00 92.25 83 ILE A N 1
ATOM 640 C CA . ILE A 1 83 ? 4.004 6.686 -9.324 1.00 92.25 83 ILE A CA 1
ATOM 641 C C . ILE A 1 83 ? 5.528 6.700 -9.399 1.00 92.25 83 ILE A C 1
ATOM 643 O O . ILE A 1 83 ? 6.103 6.185 -10.354 1.00 92.25 83 ILE A O 1
ATOM 647 N N . GLU A 1 84 ? 6.186 7.281 -8.399 1.00 94.06 84 GLU A N 1
ATOM 648 C CA . GLU A 1 84 ? 7.648 7.300 -8.298 1.00 94.06 84 GLU A CA 1
ATOM 649 C C . GLU A 1 84 ? 8.194 5.895 -8.008 1.00 94.06 84 GLU A C 1
ATOM 651 O O . GLU A 1 84 ? 7.585 5.109 -7.275 1.00 94.06 84 GLU A O 1
ATOM 656 N N . THR A 1 85 ? 9.356 5.569 -8.575 1.00 92.81 85 THR A N 1
ATOM 657 C CA . THR A 1 85 ? 10.046 4.297 -8.329 1.00 92.81 85 THR A CA 1
ATOM 658 C C . THR A 1 85 ? 11.406 4.518 -7.672 1.00 92.81 85 THR A C 1
ATOM 660 O O . THR A 1 85 ? 12.049 5.551 -7.843 1.00 92.81 85 THR A O 1
ATOM 663 N N . GLY A 1 86 ? 11.850 3.547 -6.873 1.00 90.44 86 GLY A N 1
ATOM 664 C CA . GLY A 1 86 ? 13.156 3.555 -6.206 1.00 90.44 86 GLY A CA 1
ATOM 665 C C . GLY A 1 86 ? 13.306 4.546 -5.042 1.00 90.44 86 GLY A C 1
ATOM 666 O O . GLY A 1 86 ? 14.295 4.472 -4.313 1.00 90.44 86 GLY A O 1
ATOM 667 N N . SER A 1 87 ? 12.340 5.442 -4.829 1.00 91.38 87 SER A N 1
ATOM 668 C CA . SER A 1 87 ? 12.277 6.385 -3.710 1.00 91.38 87 SER A CA 1
ATOM 669 C C . SER A 1 87 ? 11.045 6.136 -2.839 1.00 91.38 87 SER A C 1
ATOM 671 O O . SER A 1 87 ? 10.057 5.523 -3.249 1.00 91.38 87 SER A O 1
ATOM 673 N N . THR A 1 88 ? 11.100 6.623 -1.599 1.00 93.81 88 THR A N 1
ATOM 674 C CA . THR A 1 88 ? 9.901 6.752 -0.771 1.00 93.81 88 THR A CA 1
ATOM 675 C C . THR A 1 88 ? 9.115 7.985 -1.206 1.00 93.81 88 THR A C 1
ATOM 677 O O . THR A 1 88 ? 9.611 9.106 -1.092 1.00 93.81 88 THR A O 1
ATOM 680 N N . ALA A 1 89 ? 7.872 7.783 -1.623 1.00 93.81 89 ALA A N 1
ATOM 681 C CA . ALA A 1 89 ? 6.966 8.824 -2.083 1.00 93.81 89 ALA A CA 1
ATOM 682 C C . ALA A 1 89 ? 5.637 8.780 -1.320 1.00 93.81 89 ALA A C 1
ATOM 684 O O . ALA A 1 89 ? 5.391 7.907 -0.482 1.00 93.81 89 ALA A O 1
ATOM 685 N N . ARG A 1 90 ? 4.769 9.762 -1.578 1.00 92.06 90 ARG A N 1
ATOM 686 C CA . ARG A 1 90 ? 3.432 9.831 -0.981 1.00 92.06 90 ARG A CA 1
ATOM 687 C C . ARG A 1 90 ? 2.381 9.885 -2.065 1.00 92.06 90 ARG A C 1
ATOM 689 O O . ARG A 1 90 ? 2.508 10.643 -3.018 1.00 92.06 90 ARG A O 1
ATOM 696 N N . PHE A 1 91 ? 1.316 9.129 -1.865 1.00 89.12 91 PHE A N 1
ATOM 697 C CA . PHE A 1 91 ? 0.137 9.168 -2.706 1.00 89.12 91 PHE A CA 1
ATOM 698 C C . PHE A 1 91 ? -1.050 9.630 -1.871 1.00 89.12 91 PHE A C 1
ATOM 700 O O . PHE A 1 91 ? -1.262 9.145 -0.761 1.00 89.12 91 PHE A O 1
ATOM 707 N N . THR A 1 92 ? -1.795 10.602 -2.391 1.00 86.06 92 THR A N 1
ATOM 708 C CA . THR A 1 92 ? -3.030 11.096 -1.777 1.00 86.06 92 THR A CA 1
ATOM 709 C C . THR A 1 92 ? -4.160 10.885 -2.769 1.00 86.06 92 THR A C 1
ATOM 711 O O . THR A 1 92 ? -4.158 11.513 -3.825 1.00 86.06 92 THR A O 1
ATOM 714 N N . SER A 1 93 ? -5.113 10.018 -2.430 1.00 77.19 93 SER A N 1
ATOM 715 C CA . SER A 1 93 ? -6.333 9.848 -3.220 1.00 77.19 93 SER A CA 1
ATOM 716 C C . SER A 1 93 ? -7.445 10.732 -2.668 1.00 77.19 93 SER A C 1
ATOM 718 O O . SER A 1 93 ? -7.549 10.950 -1.454 1.00 77.19 93 SER A O 1
ATOM 720 N N . PHE A 1 94 ? -8.286 11.219 -3.575 1.00 70.50 94 PHE A N 1
ATOM 721 C CA . PHE A 1 94 ? -9.534 11.892 -3.256 1.00 70.50 94 PHE A CA 1
ATOM 722 C C . PHE A 1 94 ? -10.669 10.936 -3.604 1.00 70.50 94 PHE A C 1
ATOM 724 O O . PHE A 1 94 ? -11.046 10.822 -4.764 1.00 70.50 94 PHE A O 1
ATOM 731 N N . ALA A 1 95 ? -11.232 10.258 -2.607 1.00 60.84 95 ALA A N 1
ATOM 732 C CA . ALA A 1 95 ? -12.493 9.569 -2.823 1.00 60.84 95 ALA A CA 1
ATOM 733 C C . ALA A 1 95 ? -13.607 10.617 -2.732 1.00 60.84 95 ALA A C 1
ATOM 735 O O . ALA A 1 95 ? -13.884 11.139 -1.647 1.00 60.84 95 ALA A O 1
ATOM 736 N N . GLU A 1 96 ? -14.232 10.971 -3.859 1.00 57.09 96 GLU A N 1
ATOM 737 C CA . GLU A 1 96 ? -15.457 11.768 -3.814 1.00 57.09 96 GLU A CA 1
ATOM 738 C C . GLU A 1 96 ? -16.515 11.000 -3.015 1.00 57.09 96 GLU A C 1
ATOM 740 O O . GLU A 1 96 ? -16.869 9.858 -3.321 1.00 57.09 96 GLU A O 1
ATOM 745 N N . GLY A 1 97 ? -17.017 11.616 -1.943 1.00 57.62 97 GLY A N 1
ATOM 746 C CA . GLY A 1 97 ? -18.106 11.032 -1.180 1.00 57.62 97 GLY A CA 1
ATOM 747 C C . GLY A 1 97 ? -19.326 10.865 -2.085 1.00 57.62 97 GLY A C 1
ATOM 748 O O . GLY A 1 97 ? -19.710 11.801 -2.783 1.00 57.62 97 GLY A O 1
ATOM 749 N N . ARG A 1 98 ? -19.983 9.700 -2.017 1.00 52.22 98 ARG A N 1
ATOM 750 C CA . ARG A 1 98 ? -21.141 9.288 -2.845 1.00 52.22 98 ARG A CA 1
ATOM 751 C C . ARG A 1 98 ? -22.296 10.311 -2.938 1.00 52.22 98 ARG A C 1
ATOM 753 O O . ARG A 1 98 ? -23.154 10.159 -3.797 1.00 52.22 98 ARG A O 1
ATOM 760 N N . ASN A 1 99 ? -22.319 11.340 -2.084 1.00 58.78 99 ASN A N 1
ATOM 761 C CA . ASN A 1 99 ? -23.340 12.393 -2.017 1.00 58.78 99 ASN A CA 1
ATOM 762 C C . ASN A 1 99 ? -22.770 13.834 -2.055 1.00 58.78 99 ASN A C 1
ATOM 764 O O . ASN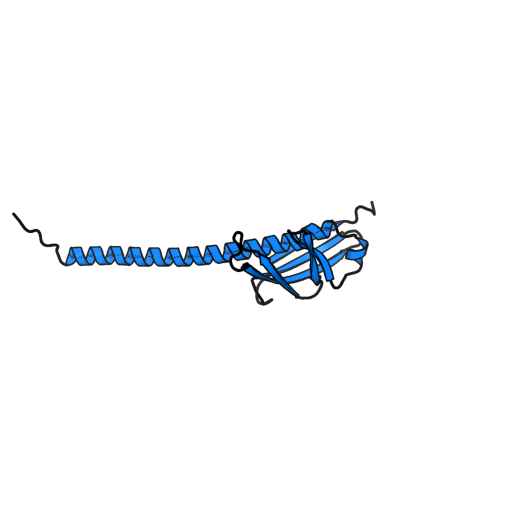 A 1 99 ? -23.413 14.751 -1.547 1.00 58.78 99 ASN A O 1
ATOM 768 N N . GLY A 1 100 ? -21.558 14.062 -2.578 1.00 52.62 100 GLY A N 1
ATOM 769 C CA . GLY A 1 100 ? -20.942 15.403 -2.614 1.00 52.62 100 GLY A CA 1
ATOM 770 C C . GLY A 1 100 ? -20.515 15.945 -1.240 1.00 52.62 100 GLY A C 1
ATOM 771 O O . GLY A 1 100 ? -20.147 17.111 -1.102 1.00 52.62 100 GLY A O 1
ATOM 772 N N . THR A 1 101 ? -20.564 15.107 -0.204 1.00 53.41 101 THR A N 1
ATOM 773 C CA . THR A 1 101 ? -19.966 15.374 1.108 1.00 53.41 101 THR A CA 1
ATOM 774 C C . THR A 1 101 ? -18.452 15.199 1.043 1.00 53.41 101 THR A C 1
ATOM 776 O O . THR A 1 101 ? -17.973 14.373 0.269 1.00 53.41 101 THR A O 1
ATOM 779 N N . ALA A 1 102 ? -17.737 15.990 1.856 1.00 54.03 102 ALA A N 1
ATOM 780 C CA . ALA A 1 102 ? -16.279 16.145 1.885 1.00 54.03 102 ALA A CA 1
ATOM 781 C C . ALA A 1 102 ? -15.512 14.904 1.401 1.00 54.03 102 ALA A C 1
ATOM 783 O O . ALA A 1 102 ? -15.654 13.831 1.986 1.00 54.03 102 ALA A O 1
ATOM 784 N N . ALA A 1 103 ? -14.712 15.082 0.343 1.00 60.25 103 ALA A N 1
ATOM 785 C CA . ALA A 1 103 ? -13.877 14.029 -0.217 1.00 60.25 103 ALA A CA 1
ATOM 786 C C . ALA A 1 103 ? -13.037 13.391 0.893 1.00 60.25 103 ALA A C 1
ATOM 788 O O . ALA A 1 103 ? -12.297 14.089 1.599 1.00 60.25 103 ALA A O 1
ATOM 789 N N . GLU A 1 104 ? -13.176 12.081 1.065 1.00 61.84 104 GLU A N 1
ATOM 790 C CA . GLU A 1 104 ? -12.349 11.351 2.008 1.00 61.84 104 GLU A CA 1
ATOM 791 C C . GLU A 1 104 ? -10.939 11.306 1.424 1.00 61.84 104 GLU A C 1
ATOM 793 O O . GLU A 1 104 ? -10.698 10.759 0.346 1.00 61.84 104 GLU A O 1
ATOM 798 N N . ARG A 1 105 ? -10.016 11.984 2.109 1.00 73.06 105 ARG A N 1
ATOM 799 C CA . ARG A 1 105 ? -8.608 12.029 1.729 1.00 73.06 105 ARG A CA 1
ATOM 800 C C . ARG A 1 105 ? -7.895 10.915 2.453 1.00 73.06 105 ARG A C 1
ATOM 802 O O . ARG A 1 105 ? -7.775 10.943 3.678 1.00 73.06 105 ARG A O 1
ATOM 809 N N . PHE A 1 106 ? -7.406 9.966 1.681 1.00 77.88 106 PHE A N 1
ATOM 810 C CA . PHE A 1 106 ? -6.530 8.925 2.176 1.00 77.88 106 PHE A CA 1
ATOM 811 C C . PHE A 1 106 ? -5.129 9.195 1.634 1.00 77.88 106 PHE A C 1
ATOM 813 O O . PHE A 1 106 ? -4.949 9.418 0.435 1.00 77.88 106 PHE A O 1
ATOM 820 N N . THR A 1 107 ? -4.150 9.188 2.537 1.00 86.94 107 THR A N 1
ATOM 821 C CA . THR A 1 107 ? -2.740 9.357 2.195 1.00 86.94 107 THR A CA 1
ATOM 822 C C . THR A 1 107 ? -1.969 8.122 2.618 1.00 86.94 107 THR A C 1
ATOM 824 O O . THR A 1 107 ? -2.057 7.698 3.773 1.00 86.94 107 THR A O 1
ATOM 827 N N . VAL A 1 108 ? -1.177 7.588 1.694 1.00 90.19 108 VAL A N 1
ATOM 828 C CA . VAL A 1 108 ? -0.184 6.548 1.963 1.00 90.19 108 VAL A CA 1
ATOM 829 C C . VAL A 1 108 ? 1.201 7.014 1.601 1.00 90.19 108 VAL A C 1
ATOM 831 O O . VAL A 1 108 ? 1.411 7.749 0.636 1.00 90.19 108 VAL A O 1
ATOM 834 N N . THR A 1 109 ? 2.152 6.521 2.374 1.00 94.25 109 THR A N 1
ATOM 835 C CA . THR A 1 109 ? 3.567 6.588 2.049 1.00 94.25 109 THR A CA 1
ATOM 836 C C . THR A 1 109 ? 3.950 5.251 1.439 1.00 94.25 109 THR A C 1
ATOM 838 O O . THR A 1 109 ? 3.559 4.204 1.957 1.00 94.25 109 THR A O 1
ATOM 841 N N . TYR A 1 110 ? 4.671 5.264 0.325 1.00 95.56 110 TYR A N 1
ATOM 842 C CA . TYR A 1 110 ? 5.011 4.047 -0.398 1.00 95.56 110 TYR A CA 1
ATOM 843 C C . TYR A 1 110 ? 6.432 4.083 -0.947 1.00 95.56 110 TYR A C 1
ATOM 845 O O . TYR A 1 110 ? 7.044 5.140 -1.051 1.00 95.56 110 TYR A O 1
ATOM 853 N N . GLN A 1 111 ? 6.944 2.912 -1.305 1.00 96.00 111 GLN A N 1
ATOM 854 C CA . GLN A 1 111 ? 8.165 2.745 -2.082 1.00 96.00 111 GLN A CA 1
ATOM 855 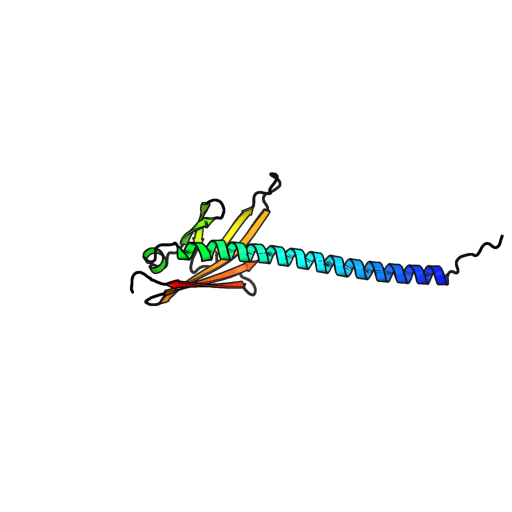C C . GLN A 1 111 ? 7.950 1.598 -3.066 1.00 96.00 111 GLN A C 1
ATOM 857 O O . GLN A 1 111 ? 7.622 0.486 -2.647 1.00 96.00 111 GLN A O 1
ATOM 862 N N . LEU A 1 112 ? 8.115 1.877 -4.358 1.00 95.94 112 LEU A N 1
ATOM 863 C CA . LEU A 1 112 ? 8.028 0.886 -5.426 1.00 95.94 112 LEU A CA 1
ATOM 864 C C . LEU A 1 112 ? 9.432 0.570 -5.944 1.00 95.94 112 LEU A C 1
ATOM 866 O O . LEU A 1 112 ? 10.046 1.384 -6.627 1.00 95.94 112 LEU A O 1
ATOM 870 N N . ASP A 1 113 ? 9.925 -0.624 -5.644 1.00 94.88 113 ASP A N 1
ATOM 871 C CA . ASP A 1 113 ? 11.220 -1.114 -6.099 1.00 94.88 113 ASP A CA 1
ATOM 872 C C . ASP A 1 113 ? 11.029 -2.074 -7.284 1.00 94.88 113 ASP A C 1
ATOM 874 O O . ASP A 1 113 ? 10.253 -3.032 -7.219 1.00 94.88 113 ASP A O 1
ATOM 878 N N . LEU A 1 114 ? 11.759 -1.840 -8.377 1.00 93.62 114 LEU A N 1
ATOM 879 C CA . LEU A 1 114 ? 11.751 -2.700 -9.563 1.00 93.62 114 LEU A CA 1
ATOM 880 C C . LEU A 1 114 ? 13.097 -3.415 -9.692 1.00 93.62 114 LEU A C 1
ATOM 882 O O . LEU A 1 114 ? 14.125 -2.791 -9.941 1.00 93.62 114 LEU A O 1
ATOM 886 N N . ALA A 1 115 ? 13.092 -4.739 -9.546 1.00 92.44 115 ALA A N 1
ATOM 887 C CA . ALA A 1 115 ? 14.277 -5.578 -9.679 1.00 92.44 115 ALA A CA 1
ATOM 888 C C . ALA A 1 115 ? 14.243 -6.390 -10.981 1.00 92.44 115 ALA A C 1
ATOM 890 O O . ALA A 1 115 ? 13.357 -7.226 -11.201 1.00 92.44 115 ALA A O 1
ATOM 891 N N . HIS A 1 116 ? 15.240 -6.183 -11.841 1.00 89.50 116 HIS A N 1
ATOM 892 C CA . HIS A 1 116 ? 15.327 -6.833 -13.148 1.00 89.50 116 HIS A CA 1
ATOM 893 C C . HIS A 1 116 ? 16.084 -8.156 -13.102 1.00 89.50 116 HIS A C 1
ATOM 895 O O . HIS A 1 116 ? 17.167 -8.284 -12.538 1.00 89.50 116 HIS A O 1
ATOM 901 N N . ASN A 1 117 ? 15.534 -9.136 -13.805 1.00 87.94 117 ASN A N 1
ATOM 902 C CA . ASN A 1 117 ? 16.200 -10.362 -14.215 1.00 87.94 117 ASN A CA 1
ATOM 903 C C . ASN A 1 117 ? 16.079 -10.489 -15.745 1.00 87.94 117 ASN A C 1
ATOM 905 O O . ASN A 1 117 ? 15.235 -9.846 -16.368 1.00 87.94 117 ASN A O 1
ATOM 909 N N . ARG A 1 118 ? 16.891 -11.347 -16.374 1.00 84.06 118 ARG A N 1
ATOM 910 C CA . ARG A 1 118 ? 16.967 -11.518 -17.838 1.00 84.06 118 ARG A CA 1
ATOM 911 C C . ARG A 1 118 ? 15.599 -11.671 -18.517 1.00 84.06 118 ARG A C 1
ATOM 913 O O . ARG A 1 118 ? 15.413 -11.145 -19.613 1.00 84.06 118 ARG A O 1
ATOM 920 N N . ASN A 1 119 ? 14.663 -12.363 -17.859 1.00 88.62 119 ASN A N 1
ATOM 921 C CA . ASN A 1 119 ? 13.347 -12.709 -18.409 1.00 88.62 119 ASN A CA 1
ATOM 922 C C . ASN A 1 119 ? 12.160 -12.247 -17.541 1.00 88.62 119 ASN A C 1
ATOM 924 O O . ASN A 1 119 ? 11.011 -12.519 -17.894 1.00 88.62 119 ASN A O 1
ATOM 928 N N . SER A 1 120 ? 12.407 -11.587 -16.406 1.00 91.88 120 SER A N 1
ATOM 929 C CA . SER A 1 120 ? 11.342 -11.156 -15.490 1.00 91.88 120 SER A CA 1
ATOM 930 C C . SER A 1 120 ? 11.700 -9.873 -14.746 1.00 91.88 120 SER A C 1
ATOM 932 O O . SER A 1 120 ? 12.856 -9.696 -14.373 1.00 91.88 120 SER A O 1
ATOM 934 N N . ILE A 1 121 ? 10.711 -9.035 -14.460 1.00 93.56 121 ILE A N 1
ATOM 935 C CA . ILE A 1 121 ? 10.824 -7.886 -13.555 1.00 93.56 121 ILE A CA 1
ATOM 936 C C . ILE A 1 121 ? 10.040 -8.234 -12.296 1.00 93.56 121 ILE A C 1
ATOM 938 O O . ILE A 1 121 ? 8.892 -8.666 -12.382 1.00 93.56 121 ILE A O 1
ATOM 942 N N . THR A 1 122 ? 10.671 -8.110 -11.135 1.00 94.94 122 THR A N 1
ATOM 943 C CA . THR A 1 122 ? 9.992 -8.234 -9.842 1.00 94.94 122 THR A CA 1
ATOM 944 C C . THR A 1 122 ? 9.685 -6.829 -9.356 1.00 94.94 122 THR A C 1
ATOM 946 O O . THR A 1 122 ? 10.610 -6.046 -9.170 1.00 94.94 122 THR A O 1
ATOM 949 N N . ALA A 1 123 ? 8.405 -6.515 -9.191 1.00 95.31 123 ALA A N 1
ATOM 950 C CA . ALA A 1 123 ? 7.955 -5.268 -8.596 1.00 95.31 123 ALA A CA 1
ATOM 951 C C . ALA A 1 123 ? 7.605 -5.532 -7.130 1.00 95.31 123 ALA A C 1
ATOM 953 O O . ALA A 1 123 ? 6.770 -6.391 -6.836 1.00 95.31 123 ALA A O 1
ATOM 954 N N . GLU A 1 124 ? 8.268 -4.822 -6.226 1.00 96.81 124 GLU A N 1
ATOM 955 C CA . GLU A 1 124 ? 8.024 -4.8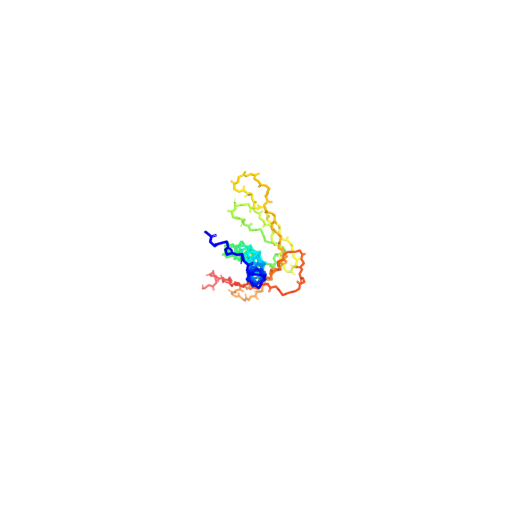49 -4.788 1.00 96.81 124 GLU A CA 1
ATOM 956 C C . GLU A 1 124 ? 7.484 -3.490 -4.355 1.00 96.81 124 GLU A C 1
ATOM 958 O O . GLU A 1 124 ? 8.141 -2.470 -4.524 1.00 96.81 124 GLU A O 1
ATOM 963 N N . LEU A 1 125 ? 6.284 -3.479 -3.787 1.00 96.62 125 LEU A N 1
ATOM 964 C CA . LEU A 1 125 ? 5.640 -2.290 -3.256 1.00 96.62 125 LEU A CA 1
ATOM 965 C C . LEU A 1 125 ? 5.591 -2.381 -1.732 1.00 96.62 125 LEU A C 1
ATOM 967 O O . LEU A 1 125 ? 4.929 -3.253 -1.168 1.00 96.62 125 LEU A O 1
ATOM 971 N N . LYS A 1 126 ? 6.268 -1.452 -1.064 1.00 96.12 126 LYS A N 1
ATOM 972 C CA . LYS A 1 126 ? 6.181 -1.233 0.383 1.00 96.12 126 LYS A CA 1
ATOM 973 C C . LYS A 1 126 ? 5.198 -0.101 0.640 1.00 96.12 126 LYS A C 1
ATOM 975 O O . LYS A 1 126 ? 5.331 0.954 0.029 1.00 96.12 126 LYS A O 1
ATOM 980 N N . VAL A 1 127 ? 4.233 -0.301 1.534 1.00 94.44 127 VAL A N 1
ATOM 981 C CA . VAL A 1 127 ? 3.210 0.700 1.869 1.00 94.44 127 VAL A CA 1
ATOM 982 C C . VAL A 1 127 ? 3.117 0.874 3.379 1.00 94.44 127 VAL A C 1
ATOM 984 O O . VAL A 1 127 ? 2.954 -0.101 4.115 1.00 94.44 127 VAL A O 1
ATOM 987 N N . TRP A 1 128 ? 3.175 2.120 3.837 1.00 92.19 128 TRP A N 1
ATOM 988 C CA . TRP A 1 128 ? 2.949 2.513 5.223 1.00 92.19 128 TRP A CA 1
ATOM 989 C C . TRP A 1 128 ? 1.621 3.275 5.332 1.00 92.19 128 TRP A C 1
ATOM 991 O O . TRP A 1 128 ? 1.351 4.150 4.500 1.00 92.19 128 TRP A O 1
ATOM 1001 N N . PRO A 1 129 ? 0.785 2.979 6.345 1.00 82.12 129 PRO A N 1
ATOM 1002 C CA . PRO A 1 129 ? -0.395 3.789 6.621 1.00 82.12 129 PRO A CA 1
ATOM 1003 C C . PRO A 1 129 ? 0.022 5.216 7.006 1.00 82.12 129 PRO A C 1
ATOM 1005 O O . PRO A 1 129 ? 0.806 5.413 7.934 1.00 82.12 129 PRO A O 1
ATOM 1008 N N . GLY A 1 130 ? -0.530 6.221 6.324 1.00 78.81 130 GLY A N 1
ATOM 1009 C CA . GLY A 1 130 ? -0.322 7.629 6.660 1.00 78.81 130 GLY A CA 1
ATOM 1010 C C . GLY A 1 130 ? 0.900 8.280 6.001 1.00 78.81 130 GLY A C 1
ATOM 1011 O O . GLY A 1 130 ? 1.275 7.973 4.870 1.00 78.81 130 GLY A O 1
ATOM 1012 N N . TYR A 1 131 ? 1.484 9.265 6.691 1.00 78.62 131 TYR A N 1
ATOM 1013 C CA . TYR A 1 131 ? 2.426 10.240 6.114 1.00 78.62 131 TYR A CA 1
ATOM 1014 C C . TYR A 1 131 ? 3.911 9.922 6.331 1.00 78.62 131 TYR A C 1
ATOM 1016 O O . TYR A 1 131 ? 4.764 10.678 5.857 1.00 78.62 131 TYR A O 1
ATOM 1024 N N . THR A 1 132 ? 4.228 8.869 7.082 1.00 80.62 132 THR A N 1
ATOM 1025 C CA . THR A 1 132 ? 5.605 8.535 7.454 1.00 80.62 132 THR A CA 1
ATOM 1026 C C . THR A 1 132 ? 5.967 7.133 6.977 1.00 80.62 132 THR A C 1
ATOM 1028 O O . THR A 1 132 ? 5.126 6.241 6.927 1.00 80.62 132 THR A O 1
ATOM 1031 N N . ALA A 1 133 ? 7.244 6.936 6.649 1.00 82.50 133 ALA A N 1
ATOM 1032 C CA . ALA A 1 133 ? 7.834 5.613 6.424 1.00 82.50 133 ALA A CA 1
ATOM 1033 C C . ALA A 1 133 ? 8.388 5.012 7.730 1.00 82.50 133 ALA A C 1
ATOM 1035 O O . ALA A 1 133 ? 9.308 4.196 7.723 1.00 82.50 133 ALA A O 1
ATOM 1036 N N . GLU A 1 134 ? 7.867 5.464 8.872 1.00 81.69 134 GLU A N 1
ATOM 1037 C CA . GLU A 1 134 ? 8.267 4.965 10.181 1.00 81.69 134 GLU A CA 1
A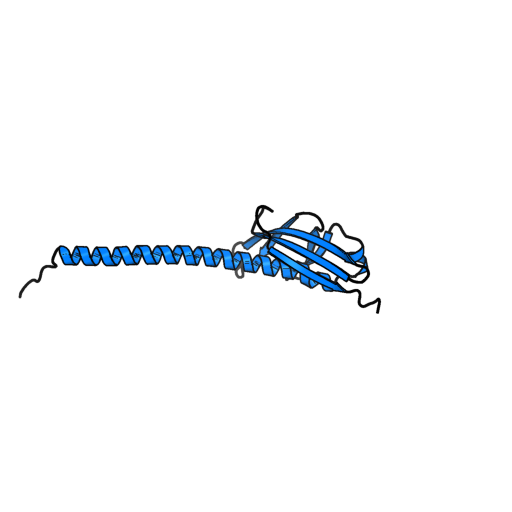TOM 1038 C C . GLU A 1 134 ? 7.442 3.722 10.528 1.00 81.69 134 GLU A C 1
ATOM 1040 O O . GLU A 1 134 ? 6.220 3.698 10.382 1.00 81.69 134 GLU A O 1
ATOM 1045 N N . GLY A 1 135 ? 8.112 2.671 11.000 1.00 82.31 135 GLY A N 1
ATOM 1046 C CA . GLY A 1 135 ? 7.478 1.396 11.335 1.00 82.31 135 GLY A CA 1
ATOM 1047 C C . GLY A 1 135 ? 7.519 0.366 10.204 1.00 82.31 135 GLY A C 1
ATOM 1048 O O . GLY A 1 135 ? 8.278 0.486 9.242 1.00 82.31 135 GLY A O 1
ATOM 1049 N N . ASN A 1 136 ? 6.727 -0.697 10.360 1.00 88.00 136 ASN A N 1
ATOM 1050 C CA . ASN A 1 136 ? 6.753 -1.848 9.459 1.00 88.00 136 ASN A CA 1
ATOM 1051 C C . ASN A 1 136 ? 5.857 -1.604 8.233 1.00 88.00 136 ASN A C 1
ATOM 1053 O O . ASN A 1 136 ? 4.644 -1.457 8.414 1.00 88.00 136 ASN A O 1
ATOM 1057 N N . PRO A 1 137 ? 6.402 -1.614 7.002 1.00 93.00 137 PRO A N 1
ATOM 1058 C CA . PRO A 1 137 ? 5.574 -1.554 5.807 1.00 93.00 137 PRO A CA 1
ATOM 1059 C C . PRO A 1 137 ? 4.762 -2.835 5.629 1.00 93.00 137 PRO A C 1
ATOM 1061 O O . PRO A 1 137 ? 5.215 -3.937 5.954 1.00 93.00 137 PRO A O 1
ATOM 1064 N N . ARG A 1 138 ? 3.597 -2.705 4.992 1.00 93.19 138 ARG A N 1
ATOM 1065 C CA . ARG A 1 138 ? 2.963 -3.819 4.285 1.00 93.19 138 ARG A CA 1
ATOM 1066 C C . ARG A 1 138 ? 3.672 -3.996 2.946 1.00 93.19 138 ARG A C 1
ATOM 1068 O O . ARG A 1 138 ? 3.842 -3.029 2.210 1.00 93.19 138 ARG A O 1
ATOM 1075 N N . ILE A 1 139 ? 4.109 -5.218 2.657 1.00 95.25 139 ILE A N 1
ATOM 1076 C CA . ILE A 1 139 ? 4.890 -5.535 1.459 1.00 95.25 139 ILE A CA 1
ATOM 1077 C C . ILE A 1 139 ? 4.015 -6.334 0.500 1.00 95.25 139 ILE A C 1
ATOM 1079 O O . ILE A 1 139 ? 3.469 -7.374 0.867 1.00 95.25 139 ILE A O 1
ATOM 1083 N N . PHE A 1 140 ? 3.921 -5.856 -0.733 1.00 96.69 140 PHE A N 1
ATOM 1084 C CA . PHE A 1 140 ? 3.245 -6.512 -1.841 1.00 96.69 140 PHE A CA 1
ATOM 1085 C C . PHE A 1 140 ? 4.257 -6.769 -2.947 1.00 96.69 140 PHE A C 1
ATOM 1087 O O . PHE A 1 140 ? 5.137 -5.951 -3.198 1.00 96.69 140 PHE A O 1
ATOM 1094 N N . GLN A 1 141 ? 4.155 -7.912 -3.613 1.00 95.81 141 GLN A N 1
ATOM 1095 C CA . GLN A 1 141 ? 5.092 -8.281 -4.665 1.00 95.81 141 GLN A CA 1
ATOM 1096 C C . GLN A 1 141 ? 4.352 -8.887 -5.845 1.00 95.81 141 GLN A C 1
ATOM 1098 O O . GLN A 1 141 ? 3.434 -9.692 -5.681 1.00 95.81 141 GLN A O 1
ATOM 1103 N N . THR A 1 142 ? 4.797 -8.546 -7.048 1.00 95.94 142 THR A N 1
ATOM 1104 C CA . THR A 1 142 ? 4.363 -9.212 -8.272 1.00 95.94 142 THR A CA 1
ATOM 1105 C C . THR A 1 142 ? 5.533 -9.406 -9.225 1.00 95.94 142 THR A C 1
ATOM 1107 O O . THR A 1 142 ? 6.566 -8.739 -9.129 1.00 95.94 142 THR A O 1
ATOM 1110 N N . ARG A 1 143 ? 5.397 -10.361 -10.145 1.00 93.75 143 ARG A N 1
ATOM 1111 C CA . ARG A 1 143 ? 6.428 -10.667 -11.135 1.00 93.75 143 ARG A CA 1
ATOM 1112 C C . ARG A 1 143 ? 5.848 -10.594 -12.535 1.00 93.75 143 ARG A C 1
ATOM 1114 O O . ARG A 1 143 ? 4.889 -11.289 -12.856 1.00 93.75 143 ARG A O 1
ATOM 1121 N N . ILE A 1 144 ? 6.491 -9.788 -13.365 1.00 92.50 144 ILE A N 1
ATOM 1122 C CA . ILE A 1 144 ? 6.122 -9.523 -14.750 1.00 92.50 144 ILE A CA 1
ATOM 1123 C C . ILE A 1 144 ? 7.102 -10.297 -15.629 1.00 92.50 144 ILE A C 1
ATOM 1125 O O . ILE A 1 144 ? 8.314 -10.229 -15.417 1.00 92.50 144 ILE A O 1
ATOM 1129 N N . TYR A 1 145 ? 6.601 -11.057 -16.600 1.00 89.88 145 TYR A N 1
ATOM 1130 C CA . TYR A 1 145 ? 7.425 -11.905 -17.466 1.00 89.88 145 TYR A CA 1
ATOM 1131 C C . TYR A 1 145 ? 7.472 -11.370 -18.893 1.00 89.88 145 TYR A C 1
ATOM 1133 O O . TYR A 1 145 ? 6.449 -10.974 -19.449 1.00 89.88 145 TYR A O 1
ATOM 1141 N N . ASN A 1 146 ? 8.646 -11.444 -19.525 1.00 85.81 146 ASN A N 1
ATOM 1142 C CA . ASN A 1 146 ? 8.775 -11.129 -20.943 1.00 85.81 146 ASN A CA 1
ATOM 1143 C C . ASN A 1 146 ? 8.310 -12.316 -21.796 1.00 85.81 146 ASN A C 1
ATOM 1145 O O . ASN A 1 146 ? 9.093 -13.198 -22.153 1.00 85.81 146 ASN A O 1
ATOM 1149 N N . TRP A 1 147 ? 7.026 -12.336 -22.137 1.00 79.44 147 TRP A N 1
ATOM 1150 C CA . TRP A 1 147 ? 6.428 -13.375 -22.979 1.00 79.44 147 TRP A CA 1
ATOM 1151 C C . TRP A 1 147 ? 6.828 -13.281 -24.460 1.00 79.44 147 TRP A C 1
ATOM 1153 O O . TRP A 1 147 ? 6.625 -14.248 -25.188 1.00 79.44 147 TRP A O 1
ATOM 1163 N N . ARG A 1 148 ? 7.444 -12.174 -24.909 1.00 71.44 148 ARG A N 1
ATOM 1164 C CA . ARG A 1 148 ? 7.932 -12.007 -26.294 1.00 71.44 148 ARG A CA 1
ATOM 1165 C C . ARG A 1 148 ? 9.274 -12.698 -26.568 1.00 71.44 148 ARG A C 1
ATOM 1167 O O . ARG A 1 148 ? 9.645 -12.829 -27.726 1.00 71.44 148 ARG A O 1
ATOM 1174 N N . LYS A 1 149 ? 10.007 -13.125 -25.531 1.00 61.94 149 LYS A N 1
ATOM 1175 C CA . LYS A 1 149 ? 11.311 -13.815 -25.638 1.00 61.94 149 LYS A CA 1
ATOM 1176 C C . LYS A 1 149 ? 11.222 -15.351 -25.532 1.00 61.94 149 LYS A C 1
ATOM 1178 O O . LYS A 1 149 ? 12.210 -15.979 -25.156 1.00 61.94 149 LYS A O 1
ATOM 1183 N N . LYS A 1 150 ? 10.055 -15.946 -25.797 1.00 54.91 150 LYS A N 1
ATOM 1184 C CA . LYS A 1 150 ? 9.906 -17.411 -25.856 1.00 54.91 150 LYS A CA 1
ATOM 1185 C C . LYS A 1 150 ? 10.373 -17.983 -27.186 1.00 54.91 150 LYS A C 1
ATOM 1187 O O . LYS A 1 150 ? 10.113 -17.330 -28.218 1.00 54.91 150 LYS A O 1
#